Protein AF-A0A9E0J8B4-F1 (afdb_monomer_lite)

Secondary structure (DSSP, 8-state):
--HHHHHHHHHHHHHTT-TTSEEEEE----SSSEEEEEE-SSS--EEEEE--TTSSPPPPPTT--HHHHHHT-HHHHTT-------

Sequence (86 aa):
MSSDREAIKSAFLARHGWGEARRAPLSGDASTRAYERLYPAAGASLIFMDQPPNAETAPCHPDATPEDRAKAGYNALARLAAGRVD

Radius of gyration: 16.62 Å; chains: 1; bounding box: 39×25×46 Å

Structure (mmCIF, N/CA/C/O backbone):
data_AF-A0A9E0J8B4-F1
#
_entry.id   AF-A0A9E0J8B4-F1
#
loop_
_atom_site.group_PDB
_atom_site.id
_atom_site.type_symbol
_atom_site.label_atom_id
_atom_site.label_alt_id
_atom_site.label_comp_id
_atom_site.label_asym_id
_atom_site.label_entity_id
_atom_site.label_seq_id
_atom_site.pdbx_PDB_ins_code
_atom_site.Cartn_x
_atom_site.Cartn_y
_atom_site.Cartn_z
_atom_site.occupancy
_atom_site.B_iso_or_equiv
_atom_site.auth_seq_id
_atom_site.auth_comp_id
_atom_site.auth_asym_id
_atom_site.auth_atom_id
_atom_site.pdbx_PDB_model_num
ATOM 1 N N . MET A 1 1 ? -13.540 4.812 -3.829 1.00 60.06 1 MET A N 1
ATOM 2 C CA . MET A 1 1 ? -13.245 3.363 -3.833 1.00 60.06 1 MET A CA 1
ATOM 3 C C . MET A 1 1 ? -14.497 2.629 -4.277 1.00 60.06 1 MET A C 1
ATOM 5 O O . MET A 1 1 ? -15.571 3.014 -3.833 1.00 60.06 1 MET A O 1
ATOM 9 N N . SER A 1 2 ? -14.390 1.664 -5.199 1.00 74.56 2 SER A N 1
ATOM 10 C CA . SER A 1 2 ? -15.553 0.830 -5.548 1.00 74.56 2 SER A CA 1
ATOM 11 C C . SER A 1 2 ? -16.047 0.117 -4.288 1.00 74.56 2 SER A C 1
ATOM 13 O O . SER A 1 2 ? -15.219 -0.288 -3.466 1.00 74.56 2 SER A O 1
ATOM 15 N N . SER A 1 3 ? -17.363 -0.041 -4.136 1.00 78.62 3 SER A N 1
ATOM 16 C CA . SER A 1 3 ? -17.959 -0.748 -2.993 1.00 78.62 3 SER A CA 1
ATOM 17 C C . SER A 1 3 ? -17.365 -2.153 -2.794 1.00 78.62 3 SER A C 1
ATOM 19 O O . SER A 1 3 ? -17.113 -2.559 -1.660 1.00 78.62 3 SER A O 1
ATOM 21 N N . ASP A 1 4 ? -16.978 -2.821 -3.885 1.00 89.94 4 ASP A N 1
ATOM 22 C CA . ASP A 1 4 ? -16.310 -4.127 -3.854 1.00 89.94 4 ASP A CA 1
ATOM 23 C C . ASP A 1 4 ? -14.918 -4.069 -3.208 1.00 89.94 4 ASP A C 1
ATOM 25 O O . ASP A 1 4 ? -14.531 -4.966 -2.457 1.00 89.94 4 ASP A O 1
ATOM 29 N N . ARG A 1 5 ? -14.147 -2.996 -3.451 1.00 90.94 5 ARG A N 1
ATOM 30 C CA . ARG A 1 5 ? -12.802 -2.855 -2.870 1.00 90.94 5 ARG A CA 1
ATOM 31 C C . ARG A 1 5 ? -12.877 -2.600 -1.370 1.00 90.94 5 ARG A C 1
ATOM 33 O O . ARG A 1 5 ? -12.068 -3.153 -0.631 1.00 90.94 5 ARG A O 1
ATOM 40 N N . GLU A 1 6 ? -13.849 -1.812 -0.910 1.00 93.81 6 GLU A N 1
ATOM 41 C CA . GLU A 1 6 ? -14.079 -1.629 0.529 1.00 93.81 6 GLU A CA 1
ATOM 42 C C . GLU A 1 6 ? -14.434 -2.937 1.228 1.00 93.81 6 GLU A C 1
ATOM 44 O O . GLU A 1 6 ? -13.876 -3.221 2.288 1.00 93.81 6 GLU A O 1
ATOM 49 N N . ALA A 1 7 ? -15.306 -3.755 0.631 1.00 95.31 7 ALA A N 1
ATOM 50 C CA . ALA A 1 7 ? -15.676 -5.050 1.197 1.00 95.31 7 ALA A CA 1
ATOM 51 C C . ALA A 1 7 ? -14.452 -5.968 1.358 1.00 95.31 7 ALA A C 1
ATOM 53 O O . ALA A 1 7 ? -14.255 -6.555 2.424 1.00 95.31 7 ALA A O 1
ATOM 54 N N . ILE A 1 8 ? -13.582 -6.025 0.341 1.00 95.12 8 ILE A N 1
ATOM 55 C CA . ILE A 1 8 ? -12.329 -6.795 0.388 1.00 95.12 8 ILE A CA 1
ATOM 56 C C . ILE A 1 8 ? -11.409 -6.286 1.507 1.00 95.12 8 ILE A C 1
ATOM 58 O O . ILE A 1 8 ? -10.896 -7.090 2.288 1.00 95.12 8 ILE A O 1
ATOM 62 N N . LYS A 1 9 ? -11.220 -4.964 1.624 1.00 95.56 9 LYS A N 1
ATOM 63 C CA . LYS A 1 9 ? -10.401 -4.363 2.690 1.00 95.56 9 LYS A CA 1
ATOM 64 C C . LYS A 1 9 ? -10.945 -4.698 4.077 1.00 95.56 9 LYS A C 1
ATOM 66 O O . LYS A 1 9 ? -10.191 -5.151 4.935 1.00 95.56 9 LYS A O 1
ATOM 71 N N . SER A 1 10 ? -12.247 -4.525 4.292 1.00 96.19 10 SER A N 1
ATOM 72 C CA . SER A 1 10 ? -12.892 -4.812 5.577 1.00 96.19 10 SER A CA 1
ATOM 73 C C . SER A 1 10 ? -12.781 -6.291 5.956 1.00 96.19 10 SER A C 1
ATOM 75 O O . SER A 1 10 ? -12.418 -6.602 7.089 1.00 96.19 10 SER A O 1
ATOM 77 N N . ALA A 1 11 ? -13.002 -7.209 5.008 1.00 97.12 11 ALA A N 1
ATOM 78 C CA . ALA A 1 11 ? -12.849 -8.645 5.243 1.00 97.12 11 ALA A CA 1
ATOM 79 C C . ALA A 1 11 ? -11.397 -9.032 5.573 1.00 97.12 11 ALA A C 1
ATOM 81 O O . ALA A 1 11 ? -11.155 -9.846 6.467 1.00 97.12 11 ALA A O 1
ATOM 82 N N . PHE A 1 12 ? -10.421 -8.435 4.883 1.00 96.69 12 PHE A N 1
ATOM 83 C CA . PHE A 1 12 ? -9.006 -8.619 5.191 1.00 96.69 12 PHE A CA 1
ATOM 84 C C . PHE A 1 12 ? -8.684 -8.154 6.617 1.00 96.69 12 PHE A C 1
ATOM 86 O O . PHE A 1 12 ? -8.150 -8.933 7.404 1.00 96.69 12 PHE A O 1
ATOM 93 N N . LEU A 1 13 ? -9.059 -6.924 6.978 1.00 97.31 13 LEU A N 1
ATOM 94 C CA . LEU A 1 13 ? -8.786 -6.367 8.304 1.00 97.31 13 LEU A CA 1
ATOM 95 C C . LEU A 1 13 ? -9.444 -7.190 9.417 1.00 97.31 13 LEU A C 1
ATOM 97 O O . LEU A 1 13 ? -8.781 -7.508 10.403 1.00 97.31 13 LEU A O 1
ATOM 101 N N . ALA A 1 14 ? -10.700 -7.610 9.238 1.00 97.62 14 ALA A N 1
ATOM 102 C CA . ALA A 1 14 ? -11.401 -8.466 10.193 1.00 97.62 14 ALA A CA 1
ATOM 103 C C . ALA A 1 14 ? -10.671 -9.800 10.418 1.00 97.62 14 ALA A C 1
ATOM 105 O O . ALA A 1 14 ? -10.395 -10.166 11.560 1.00 97.62 14 ALA A O 1
ATOM 106 N N . ARG A 1 15 ? -10.268 -10.485 9.338 1.00 98.19 15 ARG A N 1
ATOM 107 C CA . ARG A 1 15 ? -9.506 -11.745 9.412 1.00 98.19 15 ARG A CA 1
ATOM 108 C C . ARG A 1 15 ? -8.176 -11.622 10.160 1.00 98.19 15 ARG A C 1
ATOM 110 O O . ARG A 1 15 ? -7.688 -12.621 10.677 1.00 98.19 15 ARG A O 1
ATOM 117 N N . HIS A 1 16 ? -7.586 -10.430 10.196 1.00 96.44 16 HIS A N 1
ATOM 118 C CA . HIS A 1 16 ? -6.298 -10.171 10.840 1.00 96.44 16 HIS A CA 1
ATOM 119 C C . HIS A 1 16 ? -6.422 -9.457 12.199 1.00 96.44 16 HIS A C 1
ATOM 121 O O . HIS A 1 16 ? -5.416 -8.999 12.731 1.00 96.44 16 HIS A O 1
ATOM 127 N N . GLY A 1 17 ? -7.628 -9.385 12.778 1.00 95.75 17 GLY A N 1
ATOM 128 C CA . GLY A 1 17 ? -7.854 -8.827 14.119 1.00 95.75 17 GLY A CA 1
ATOM 129 C C . GLY A 1 17 ? -7.993 -7.302 14.172 1.00 95.75 17 GLY A C 1
ATOM 130 O O . GLY A 1 17 ? -8.017 -6.727 15.255 1.00 95.75 17 GLY A O 1
ATOM 131 N N . TRP A 1 18 ? -8.123 -6.641 13.020 1.00 96.94 18 TRP A N 1
ATOM 132 C CA . TRP A 1 18 ? -8.224 -5.181 12.896 1.00 96.94 18 TRP A CA 1
ATOM 133 C C . TRP A 1 18 ? -9.607 -4.703 12.436 1.00 96.94 18 TRP A C 1
ATOM 135 O O . TRP A 1 18 ? -9.747 -3.551 12.035 1.00 96.94 18 TRP A O 1
ATOM 145 N N . GLY A 1 19 ? -10.627 -5.569 12.472 1.00 95.75 19 GLY A N 1
ATOM 146 C CA . GLY A 1 19 ? -11.978 -5.255 11.980 1.00 95.75 19 GLY A CA 1
ATOM 147 C C . GLY A 1 19 ? -12.632 -4.058 12.679 1.00 95.75 19 GLY A C 1
ATOM 148 O O . GLY A 1 19 ? -13.264 -3.241 12.020 1.00 95.75 19 GLY A O 1
ATOM 149 N N . GLU A 1 20 ? -12.386 -3.910 13.982 1.00 95.81 20 GLU A N 1
ATOM 150 C CA . GLU A 1 20 ? -12.926 -2.819 14.808 1.00 95.81 20 GLU A CA 1
ATOM 151 C C . GLU A 1 20 ? -12.008 -1.584 14.863 1.00 95.81 20 GLU A C 1
ATOM 153 O O . GLU A 1 20 ? -12.303 -0.605 15.550 1.00 95.81 20 GLU A O 1
ATOM 158 N N . ALA A 1 21 ? -10.856 -1.611 14.182 1.00 97.62 21 ALA A N 1
ATOM 159 C CA . ALA A 1 21 ? -9.948 -0.473 14.184 1.00 97.62 21 ALA A CA 1
ATOM 160 C C . ALA A 1 21 ? -10.580 0.697 13.419 1.00 97.62 21 ALA A C 1
ATOM 162 O O . ALA A 1 21 ? -11.006 0.556 12.271 1.00 97.62 21 ALA A O 1
ATOM 163 N N . ARG A 1 22 ? -10.579 1.893 14.018 1.00 97.38 22 ARG A N 1
ATOM 164 C CA . ARG A 1 22 ? -11.011 3.097 13.298 1.00 97.38 22 ARG A CA 1
ATOM 165 C C . ARG A 1 22 ? -10.026 3.368 12.161 1.00 97.38 22 ARG A C 1
ATOM 167 O O . ARG A 1 22 ? -8.820 3.437 12.393 1.00 97.38 22 ARG A O 1
ATOM 174 N N . ARG A 1 23 ? -10.544 3.556 10.947 1.00 97.12 23 ARG A N 1
ATOM 175 C CA . ARG A 1 23 ? -9.771 3.803 9.719 1.00 97.12 23 ARG A CA 1
ATOM 176 C C . ARG A 1 23 ? -9.849 5.279 9.338 1.00 97.12 23 ARG A C 1
ATOM 178 O O . ARG A 1 23 ? -10.930 5.862 9.373 1.00 97.12 23 ARG A O 1
ATOM 185 N N . ALA A 1 24 ? -8.722 5.887 8.982 1.00 96.12 24 ALA A N 1
ATOM 186 C CA . ALA A 1 24 ? -8.674 7.245 8.439 1.00 96.12 24 ALA A CA 1
ATOM 187 C C . ALA A 1 24 ? -7.797 7.278 7.177 1.00 96.12 24 ALA A C 1
ATOM 189 O O . ALA A 1 24 ? -6.634 6.885 7.271 1.00 96.12 24 ALA A O 1
ATOM 190 N N . PRO A 1 25 ? -8.298 7.746 6.020 1.00 93.94 25 PRO A N 1
ATOM 191 C CA . PRO A 1 25 ? -7.473 7.909 4.825 1.00 93.94 25 PRO A CA 1
ATOM 192 C C . PRO A 1 25 ? -6.277 8.833 5.092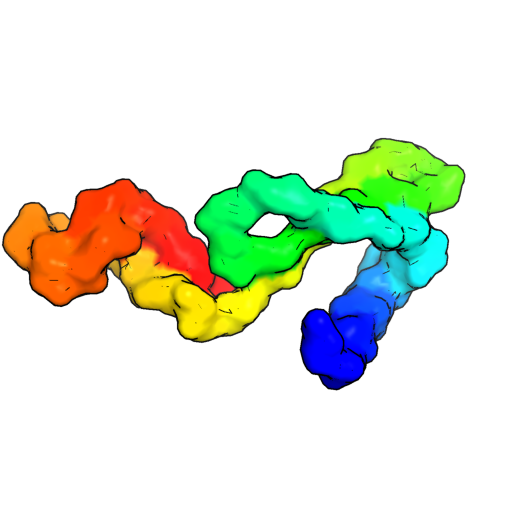 1.00 93.94 25 PRO A C 1
ATOM 194 O O . PRO A 1 25 ? -6.433 9.873 5.735 1.00 93.94 25 PRO A O 1
ATOM 197 N N . LEU A 1 26 ? -5.093 8.480 4.588 1.00 92.88 26 LEU A N 1
ATOM 198 C CA . LEU A 1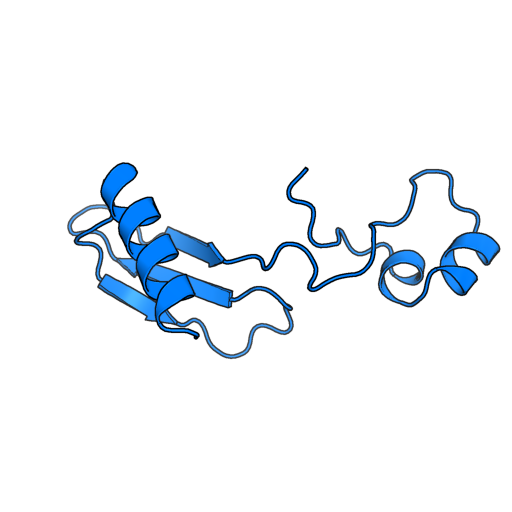 26 ? -3.984 9.426 4.469 1.00 92.88 26 LEU A CA 1
ATOM 199 C C . LEU A 1 26 ? -4.064 10.081 3.092 1.00 92.88 26 LEU A C 1
ATOM 201 O O . LEU A 1 26 ? -3.884 9.422 2.077 1.00 92.88 26 LEU A O 1
ATOM 205 N N . SER A 1 27 ? -4.358 11.377 3.067 1.00 85.38 27 SER A N 1
ATOM 206 C CA . SER A 1 27 ? -4.363 12.172 1.840 1.00 85.38 27 SER A CA 1
ATOM 207 C C . SER A 1 27 ? -2.963 12.668 1.481 1.00 85.38 27 SER A C 1
ATOM 209 O O . SER A 1 27 ? -2.172 12.975 2.374 1.00 85.38 27 SER A O 1
ATOM 211 N N . GLY A 1 28 ? -2.719 12.882 0.188 1.00 79.62 28 GLY A N 1
ATOM 212 C CA . GLY A 1 28 ? -1.529 13.587 -0.296 1.00 79.62 28 GLY A CA 1
ATOM 213 C C . GLY A 1 28 ? -0.291 12.709 -0.449 1.00 79.62 28 GLY A C 1
ATOM 214 O O . GLY A 1 28 ? 0.817 13.236 -0.518 1.00 79.62 28 GLY A O 1
ATOM 215 N N . ASP A 1 29 ? -0.450 11.390 -0.511 1.00 77.56 29 ASP A N 1
ATOM 216 C CA . ASP A 1 29 ? 0.627 10.532 -0.965 1.00 77.56 29 ASP A CA 1
ATOM 217 C C . ASP A 1 29 ? 0.710 10.590 -2.498 1.00 77.56 29 ASP A C 1
ATOM 219 O O . ASP A 1 29 ? -0.283 10.495 -3.209 1.00 77.56 29 ASP A O 1
ATOM 223 N N . ALA A 1 30 ? 1.911 10.777 -3.042 1.00 69.44 30 ALA A N 1
ATOM 224 C CA . ALA A 1 30 ? 2.131 10.752 -4.491 1.00 69.44 30 ALA A CA 1
ATOM 225 C C . ALA A 1 30 ? 2.143 9.314 -5.056 1.00 69.44 30 ALA A C 1
ATOM 227 O O . ALA A 1 30 ? 2.659 9.074 -6.147 1.00 69.44 30 ALA A O 1
ATOM 228 N N . SER A 1 31 ? 1.658 8.337 -4.283 1.00 79.38 31 SER A N 1
ATOM 229 C CA . SER A 1 31 ? 1.664 6.933 -4.668 1.00 79.38 31 SER A CA 1
ATOM 230 C C . SER A 1 31 ? 0.436 6.594 -5.502 1.00 79.38 31 SER A C 1
ATOM 232 O O . SER A 1 31 ? -0.605 7.236 -5.432 1.00 79.38 31 SER A O 1
ATOM 234 N N . THR A 1 32 ? 0.551 5.514 -6.266 1.00 81.88 32 THR A N 1
ATOM 235 C CA . THR A 1 32 ? -0.609 4.840 -6.863 1.00 81.88 32 THR A CA 1
ATOM 236 C C . THR A 1 32 ? -1.381 3.992 -5.842 1.00 81.88 32 THR A C 1
ATOM 238 O O . THR A 1 32 ? -2.472 3.496 -6.128 1.00 81.88 32 THR A O 1
ATOM 241 N N . ARG A 1 33 ? -0.793 3.791 -4.657 1.00 87.69 33 ARG A N 1
ATOM 242 C CA . ARG A 1 33 ? -1.369 3.073 -3.518 1.00 87.69 33 ARG A CA 1
ATOM 243 C C . ARG A 1 33 ? -2.320 3.991 -2.765 1.00 87.69 33 ARG A C 1
ATOM 245 O O . ARG A 1 33 ? -2.143 5.197 -2.764 1.00 87.69 33 ARG A O 1
ATOM 252 N N . ALA A 1 34 ? -3.295 3.409 -2.081 1.00 90.00 34 ALA A N 1
ATOM 253 C CA . ALA A 1 34 ? -4.067 4.132 -1.082 1.00 90.00 34 ALA A CA 1
ATOM 254 C C . ALA A 1 3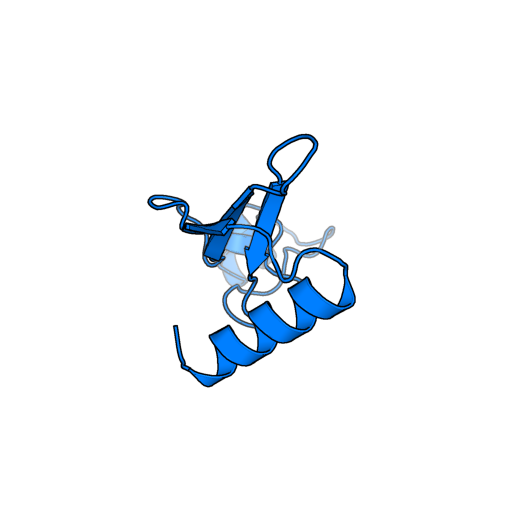4 ? -3.590 3.724 0.312 1.00 90.00 34 ALA A C 1
ATOM 256 O O . ALA A 1 34 ? -3.410 2.537 0.589 1.00 90.00 34 ALA A O 1
ATOM 257 N N . TYR A 1 35 ? -3.418 4.699 1.201 1.00 94.31 35 TYR A N 1
ATOM 258 C CA . TYR A 1 35 ? -3.055 4.434 2.588 1.00 94.31 35 TYR A CA 1
ATOM 259 C C . TYR A 1 35 ? -4.155 4.859 3.546 1.00 94.31 35 TYR A C 1
ATOM 261 O O . TYR A 1 35 ? -4.818 5.884 3.380 1.00 94.31 35 TYR A O 1
ATOM 269 N N . GLU A 1 36 ? -4.301 4.082 4.608 1.00 96.25 36 GLU A N 1
ATOM 270 C CA . GLU A 1 36 ? -5.184 4.380 5.721 1.00 96.25 36 GLU A CA 1
ATOM 271 C C . GLU A 1 36 ? -4.427 4.199 7.034 1.00 96.25 36 GLU A C 1
ATOM 273 O O . GLU A 1 36 ? -3.669 3.245 7.219 1.00 96.25 36 GLU A O 1
ATOM 278 N N . ARG A 1 37 ? -4.637 5.112 7.980 1.00 97.56 37 ARG A N 1
ATOM 279 C CA . ARG A 1 37 ? -4.179 4.933 9.350 1.00 97.56 37 ARG A CA 1
ATOM 280 C C . ARG A 1 37 ? -5.223 4.125 10.099 1.00 97.56 37 ARG A C 1
ATOM 282 O O . ARG A 1 37 ? -6.389 4.523 10.153 1.00 97.56 37 ARG A O 1
ATOM 289 N N . LEU A 1 38 ? -4.789 3.024 10.697 1.00 98.31 38 LEU A N 1
ATOM 290 C CA . LEU A 1 38 ? -5.600 2.245 11.621 1.00 98.31 38 LEU A CA 1
ATOM 291 C C . LEU A 1 38 ? -5.334 2.727 13.044 1.00 98.31 38 LEU A C 1
ATOM 293 O O . LEU A 1 38 ? -4.178 2.889 13.445 1.00 98.31 38 LEU A O 1
ATOM 297 N N . TYR A 1 39 ? -6.401 2.907 13.812 1.00 97.94 39 TYR A N 1
ATOM 298 C CA . TYR A 1 39 ? -6.356 3.186 15.242 1.00 97.94 39 TYR A CA 1
ATOM 299 C C . TYR A 1 39 ? -7.004 2.013 15.987 1.00 97.94 39 TYR A C 1
ATOM 301 O O . TYR A 1 39 ? -8.234 1.971 16.099 1.00 97.94 39 TYR A O 1
ATOM 309 N N . PRO A 1 40 ? -6.204 1.037 16.447 1.00 95.81 40 PRO A N 1
ATOM 310 C CA . PRO A 1 40 ? -6.693 -0.045 17.292 1.00 95.81 40 PRO A CA 1
ATOM 311 C C . PRO A 1 40 ? -7.207 0.466 18.644 1.00 95.81 40 PRO A C 1
ATOM 313 O O . PRO A 1 40 ? -6.848 1.559 19.079 1.00 95.81 40 PRO A O 1
ATOM 316 N N . ALA A 1 41 ? -7.995 -0.356 19.341 1.00 93.44 41 ALA A N 1
ATOM 317 C CA . ALA A 1 41 ? -8.476 -0.041 20.691 1.00 93.44 41 ALA A CA 1
ATOM 318 C C . ALA A 1 41 ? -7.341 0.051 21.729 1.00 93.44 41 ALA A C 1
ATOM 320 O O . ALA A 1 41 ? -7.451 0.782 22.710 1.00 93.44 41 ALA A O 1
ATOM 321 N N . ALA A 1 42 ? -6.247 -0.681 21.506 1.00 92.19 42 ALA A N 1
ATOM 322 C CA . ALA A 1 42 ? -5.053 -0.647 22.336 1.00 92.19 42 ALA A CA 1
ATOM 323 C C . ALA A 1 42 ? -3.794 -0.777 21.471 1.00 92.19 42 ALA A C 1
ATOM 325 O O . ALA A 1 42 ? -3.787 -1.489 20.467 1.00 92.19 42 ALA A O 1
ATOM 326 N N 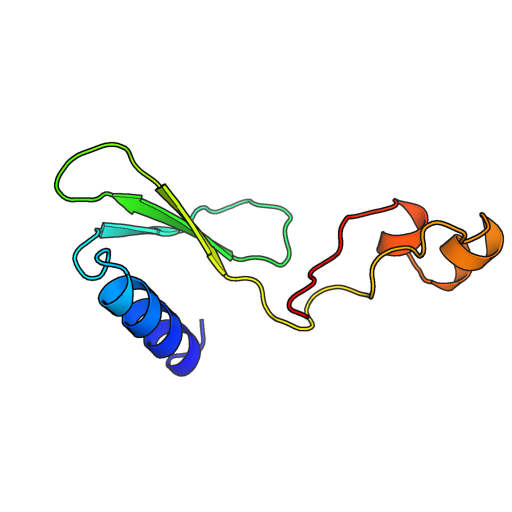. GLY A 1 43 ? -2.715 -0.119 21.894 1.00 93.00 43 GLY A N 1
ATOM 327 C CA . GLY A 1 43 ? -1.435 -0.128 21.189 1.00 93.00 43 GLY A CA 1
ATOM 328 C C . GLY A 1 43 ? -1.261 1.029 20.205 1.00 93.00 43 GLY A C 1
ATOM 329 O O . GLY A 1 43 ? -1.987 2.023 20.232 1.00 93.00 43 GLY A O 1
ATOM 330 N N . ALA A 1 44 ? -0.232 0.920 19.367 1.00 96.88 44 ALA A N 1
ATOM 331 C CA . ALA A 1 44 ? 0.144 1.961 18.418 1.00 96.88 44 ALA A CA 1
ATOM 332 C C . ALA A 1 44 ? -0.758 1.974 17.174 1.00 96.88 44 ALA A C 1
ATOM 334 O O . ALA A 1 44 ? -1.321 0.955 16.776 1.00 96.88 44 ALA A O 1
ATOM 335 N N . SER A 1 45 ? -0.843 3.134 16.515 1.00 97.31 45 SER A N 1
ATOM 336 C CA . SER A 1 45 ? -1.483 3.224 15.199 1.00 97.31 45 SER A CA 1
ATOM 337 C C . SER A 1 45 ? -0.675 2.473 14.142 1.00 97.31 45 SER A C 1
ATOM 339 O O . SER A 1 45 ? 0.557 2.514 14.175 1.00 97.31 45 SER A O 1
ATOM 341 N N . LEU A 1 46 ? -1.359 1.901 13.155 1.00 97.62 46 LEU A N 1
ATOM 342 C CA . LEU A 1 46 ? -0.747 1.190 12.032 1.00 97.62 46 LEU A CA 1
ATOM 343 C C . LEU A 1 46 ? -1.003 1.930 10.719 1.00 97.62 46 LEU A C 1
ATOM 345 O O . LEU A 1 46 ? -1.932 2.734 10.620 1.00 97.62 46 LEU A O 1
ATOM 349 N N . ILE A 1 47 ? -0.195 1.630 9.705 1.00 96.38 47 ILE A N 1
ATOM 350 C CA . ILE A 1 47 ? -0.466 2.018 8.320 1.00 96.38 47 ILE A CA 1
ATOM 351 C C . ILE A 1 47 ? -0.965 0.788 7.575 1.00 96.38 47 ILE A C 1
ATOM 353 O O . ILE A 1 47 ? -0.260 -0.214 7.471 1.00 96.38 47 ILE A O 1
ATOM 357 N N . PHE A 1 48 ? -2.183 0.881 7.060 1.00 96.31 48 PHE A N 1
ATOM 358 C CA . PHE A 1 48 ? -2.735 -0.061 6.109 1.00 96.31 48 PHE A CA 1
ATOM 359 C C . PHE A 1 48 ? -2.515 0.475 4.697 1.00 96.31 48 PHE A C 1
ATOM 361 O O . PHE A 1 48 ? -2.778 1.645 4.422 1.00 96.31 48 PHE A O 1
ATOM 368 N N . MET A 1 49 ? -2.002 -0.381 3.821 1.00 93.62 49 MET A N 1
ATOM 369 C CA . MET A 1 49 ? -1.695 -0.058 2.436 1.00 93.62 49 MET A CA 1
ATOM 370 C C . MET A 1 49 ? -2.558 -0.925 1.524 1.00 93.62 49 MET A C 1
ATOM 372 O O . MET A 1 49 ? -2.569 -2.149 1.636 1.00 93.62 49 MET A O 1
ATOM 376 N N . ASP A 1 50 ? -3.275 -0.267 0.623 1.00 91.69 50 ASP A N 1
ATOM 377 C CA . ASP A 1 50 ? -4.028 -0.873 -0.460 1.00 91.69 50 ASP A CA 1
ATOM 378 C C . ASP A 1 50 ? -3.284 -0.608 -1.779 1.00 91.69 50 ASP A C 1
ATOM 380 O O . ASP A 1 50 ? -3.323 0.502 -2.317 1.00 91.69 50 ASP A O 1
ATOM 384 N N . GLN A 1 51 ? -2.577 -1.624 -2.286 1.00 88.00 51 GLN A N 1
ATOM 385 C CA . GLN A 1 51 ? -1.903 -1.582 -3.584 1.00 88.00 51 GLN A CA 1
ATOM 386 C C . GLN A 1 51 ? -2.780 -2.229 -4.665 1.00 88.00 51 GLN A C 1
ATOM 388 O O . GLN A 1 51 ? -3.052 -3.435 -4.599 1.00 88.00 51 GLN A O 1
ATOM 393 N N . PRO A 1 52 ? -3.191 -1.479 -5.700 1.00 81.56 52 PRO A N 1
ATOM 394 C CA . PRO A 1 52 ? -3.839 -2.071 -6.859 1.00 81.56 52 PRO A CA 1
ATOM 395 C C . PRO A 1 52 ? -2.825 -2.918 -7.655 1.00 81.56 52 PRO A C 1
ATOM 397 O O . PRO A 1 52 ? -1.720 -2.442 -7.918 1.00 81.56 52 PRO A O 1
ATOM 400 N N . PRO A 1 53 ? -3.175 -4.147 -8.081 1.00 73.50 53 PRO A N 1
ATOM 401 C CA . PRO A 1 53 ? -2.215 -5.109 -8.636 1.00 73.50 53 PRO A CA 1
ATOM 402 C C . PRO A 1 53 ? -1.554 -4.682 -9.955 1.00 73.50 53 PRO A C 1
ATOM 404 O O . PRO A 1 53 ? -0.484 -5.181 -10.262 1.00 73.50 53 PRO A O 1
ATOM 407 N N . ASN A 1 54 ? -2.145 -3.742 -10.704 1.00 71.12 54 ASN A N 1
ATOM 408 C CA . ASN A 1 54 ? -1.658 -3.312 -12.023 1.00 71.12 54 ASN A CA 1
ATOM 409 C C . ASN A 1 54 ? -1.604 -1.777 -12.176 1.00 71.12 54 ASN A C 1
ATOM 411 O O . ASN A 1 54 ? -1.778 -1.262 -13.279 1.00 71.12 54 ASN A O 1
ATOM 415 N N . ALA A 1 55 ? -1.444 -1.024 -11.082 1.00 74.44 55 ALA A N 1
ATOM 416 C CA . ALA A 1 55 ? -1.391 0.443 -11.166 1.00 74.44 55 ALA A CA 1
ATOM 417 C C . ALA A 1 55 ? -0.022 0.994 -11.603 1.00 74.44 55 ALA A C 1
ATOM 419 O O . ALA A 1 55 ? 0.066 2.143 -12.031 1.00 74.44 55 ALA A O 1
ATOM 420 N N . GLU A 1 56 ? 1.040 0.195 -11.504 1.00 74.81 56 GLU A N 1
ATOM 421 C CA . GLU A 1 56 ? 2.402 0.587 -11.872 1.00 74.81 56 GLU A CA 1
ATOM 422 C C . GLU A 1 56 ? 2.965 -0.355 -12.938 1.00 74.81 56 GLU A C 1
ATOM 424 O O . GLU A 1 56 ? 2.582 -1.522 -13.019 1.00 74.81 56 GLU A O 1
ATOM 429 N N . THR A 1 57 ? 3.887 0.149 -13.764 1.00 76.56 57 THR A N 1
ATOM 430 C CA . THR A 1 57 ? 4.634 -0.700 -14.700 1.00 76.56 57 THR A CA 1
ATOM 431 C C . THR A 1 57 ? 5.558 -1.656 -13.949 1.00 76.56 57 THR A C 1
ATOM 433 O O . THR A 1 57 ? 5.894 -1.424 -12.787 1.00 76.56 57 THR A O 1
ATOM 436 N N . ALA A 1 58 ? 5.984 -2.727 -14.625 1.00 75.81 58 ALA A N 1
ATOM 437 C CA . ALA A 1 58 ? 6.902 -3.703 -14.054 1.00 75.81 58 ALA A CA 1
ATOM 438 C C . ALA A 1 58 ? 8.171 -3.029 -13.487 1.00 75.81 58 ALA A C 1
ATOM 440 O O . ALA A 1 58 ? 8.664 -2.050 -14.063 1.00 75.81 58 ALA A O 1
ATOM 441 N N . PRO A 1 59 ? 8.718 -3.542 -12.371 1.00 77.19 59 PRO A N 1
ATOM 442 C CA . PRO A 1 59 ? 9.947 -3.011 -11.803 1.00 77.19 59 PRO A CA 1
ATOM 443 C C . PRO A 1 59 ? 11.106 -3.137 -12.786 1.00 77.19 59 PRO A C 1
ATOM 445 O O . PRO A 1 59 ? 11.157 -4.038 -13.624 1.00 77.19 59 PRO A O 1
ATOM 448 N N . CYS A 1 60 ? 12.077 -2.240 -12.635 1.00 84.44 60 CYS A N 1
ATOM 449 C CA . CYS A 1 60 ? 13.325 -2.319 -13.377 1.00 84.44 60 CYS A CA 1
ATOM 450 C C . CYS A 1 60 ? 14.011 -3.669 -13.120 1.00 84.44 60 CYS A C 1
ATOM 452 O O . CYS A 1 60 ? 14.328 -3.986 -11.972 1.00 84.44 60 CYS A O 1
ATOM 454 N N . HIS A 1 61 ? 14.313 -4.423 -14.179 1.00 84.94 61 HIS A N 1
ATOM 455 C CA . HIS A 1 61 ? 15.162 -5.608 -14.062 1.00 84.94 61 HIS A CA 1
ATOM 456 C C . HIS A 1 61 ? 16.540 -5.204 -13.492 1.00 84.94 61 HIS A C 1
ATOM 458 O O . HIS A 1 61 ? 17.061 -4.155 -13.898 1.00 84.94 61 HIS A O 1
ATOM 464 N N . PRO A 1 62 ? 17.143 -5.975 -12.562 1.00 87.00 62 PRO A N 1
ATOM 465 C CA . PRO A 1 62 ? 18.420 -5.613 -11.934 1.00 87.00 62 PRO A CA 1
ATOM 466 C C . PRO A 1 62 ? 19.531 -5.364 -12.963 1.00 87.00 62 PRO A C 1
ATOM 468 O O . PRO A 1 62 ? 20.268 -4.380 -12.841 1.00 87.00 62 PRO A O 1
ATOM 471 N N . ASP A 1 63 ? 19.549 -6.183 -14.017 1.00 92.06 63 ASP A N 1
ATOM 472 C CA . ASP A 1 63 ? 20.550 -6.148 -15.090 1.00 92.06 63 ASP A CA 1
ATOM 473 C C . ASP A 1 63 ? 20.176 -5.229 -16.268 1.00 92.06 63 ASP A C 1
ATOM 475 O O . ASP A 1 63 ? 20.862 -5.223 -17.286 1.00 92.06 63 ASP A O 1
ATOM 479 N N . ALA A 1 64 ? 19.087 -4.452 -16.168 1.00 91.12 64 ALA A N 1
ATOM 480 C CA . ALA A 1 64 ? 18.669 -3.566 -17.254 1.00 91.12 64 ALA A CA 1
ATOM 481 C C . ALA A 1 64 ? 19.725 -2.482 -17.528 1.00 91.12 64 ALA A C 1
ATOM 483 O O . ALA A 1 64 ? 20.105 -1.712 -16.629 1.00 91.12 64 ALA A O 1
ATOM 484 N N . THR A 1 65 ? 20.147 -2.371 -18.790 1.00 94.75 65 THR A N 1
ATOM 485 C CA . THR A 1 65 ? 21.057 -1.310 -19.229 1.00 94.75 65 THR A CA 1
ATOM 486 C C . THR A 1 65 ? 20.367 0.061 -19.156 1.00 94.75 65 THR A C 1
ATOM 488 O O . THR A 1 65 ? 19.138 0.149 -19.066 1.00 94.75 65 THR A O 1
ATOM 491 N N . PRO A 1 66 ? 21.111 1.184 -19.178 1.00 93.81 66 PRO A N 1
ATOM 492 C CA . PRO A 1 66 ? 20.497 2.509 -19.272 1.00 93.81 66 PRO A CA 1
ATOM 493 C C . PRO A 1 66 ? 19.526 2.656 -20.454 1.00 93.81 66 PRO A C 1
ATOM 495 O O . PRO A 1 66 ? 18.487 3.294 -20.298 1.00 93.81 66 PRO A O 1
ATOM 498 N N . GLU A 1 67 ? 19.828 2.034 -21.597 1.00 95.00 67 GLU A N 1
ATOM 499 C CA . GL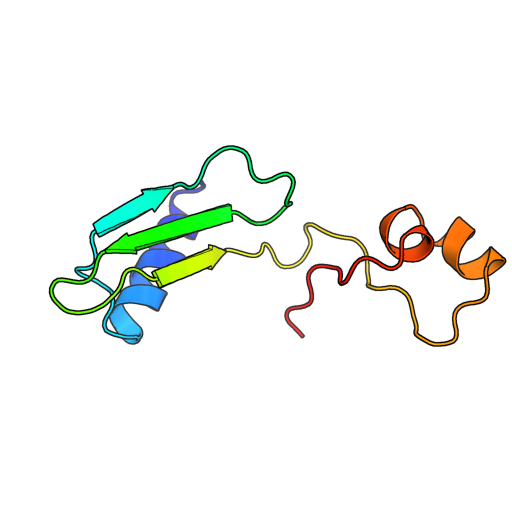U A 1 67 ? 18.967 2.071 -22.781 1.00 95.00 67 GLU A CA 1
ATOM 500 C C . GLU A 1 67 ? 17.676 1.263 -22.574 1.00 95.00 67 GLU A C 1
ATOM 502 O O . GLU A 1 67 ? 16.585 1.766 -22.852 1.00 95.00 67 GLU A O 1
ATOM 507 N N . ASP A 1 68 ? 17.774 0.055 -22.010 1.00 93.06 68 ASP A N 1
ATOM 508 C CA . ASP A 1 68 ? 16.603 -0.782 -21.704 1.00 93.06 68 ASP A CA 1
ATOM 509 C C . ASP A 1 68 ? 15.659 -0.082 -20.724 1.00 93.06 68 ASP A C 1
ATOM 511 O O . ASP A 1 68 ? 14.439 -0.094 -20.892 1.00 93.06 68 ASP A O 1
ATOM 515 N N . ARG A 1 69 ? 16.226 0.598 -19.720 1.00 92.56 69 ARG A N 1
ATOM 516 C CA . ARG A 1 69 ? 15.453 1.376 -18.745 1.00 92.56 69 ARG A CA 1
ATOM 517 C C . ARG A 1 69 ? 14.716 2.543 -19.386 1.00 92.56 69 ARG A C 1
ATOM 519 O O . ARG A 1 69 ? 13.565 2.782 -19.036 1.00 92.56 69 ARG A O 1
ATOM 526 N N . ALA A 1 70 ? 15.350 3.253 -20.319 1.00 91.12 70 ALA A N 1
ATOM 527 C CA . ALA A 1 70 ? 14.701 4.346 -21.038 1.00 91.12 70 ALA A CA 1
ATOM 528 C C . ALA A 1 70 ? 13.513 3.844 -21.875 1.00 91.12 70 ALA A C 1
ATOM 530 O O . ALA A 1 70 ? 12.447 4.460 -21.852 1.00 91.12 70 ALA A O 1
ATOM 531 N N . LYS A 1 71 ? 13.659 2.691 -22.544 1.00 90.75 71 LYS A N 1
ATOM 532 C CA . LYS A 1 71 ? 12.578 2.049 -23.314 1.00 90.75 71 LYS A CA 1
ATOM 533 C C . LYS A 1 71 ? 11.425 1.564 -22.428 1.00 90.75 71 LYS A C 1
ATOM 535 O O . LYS A 1 71 ? 10.273 1.632 -22.844 1.00 90.75 71 LYS A O 1
ATOM 540 N N . ALA A 1 72 ? 11.720 1.110 -21.211 1.00 85.81 72 ALA A N 1
ATOM 541 C CA . ALA A 1 72 ? 10.731 0.604 -20.255 1.00 85.81 72 ALA A CA 1
ATOM 542 C C . ALA A 1 72 ? 9.965 1.703 -19.479 1.00 85.81 72 ALA A C 1
ATOM 544 O O . ALA A 1 72 ? 9.060 1.397 -18.699 1.00 85.81 72 ALA A O 1
ATOM 545 N N . GLY A 1 73 ? 10.287 2.981 -19.703 1.00 87.06 73 GLY A N 1
ATOM 546 C CA . GLY A 1 73 ? 9.555 4.121 -19.151 1.00 87.06 73 GLY A CA 1
ATOM 547 C C . GLY A 1 73 ? 10.022 4.574 -17.764 1.00 87.06 73 GLY A C 1
ATOM 548 O O . GLY A 1 73 ? 11.024 4.106 -17.223 1.00 87.06 73 GLY A O 1
ATOM 549 N N . TYR A 1 74 ? 9.294 5.534 -17.185 1.00 84.94 74 TYR A N 1
ATOM 550 C CA . TYR A 1 74 ? 9.758 6.305 -16.024 1.00 84.94 74 TYR A CA 1
ATOM 551 C C . TYR A 1 74 ? 10.106 5.450 -14.797 1.00 84.94 74 TYR A C 1
ATOM 553 O O . TYR A 1 74 ? 11.171 5.645 -14.216 1.00 84.94 74 TYR A O 1
ATOM 561 N N . ASN A 1 75 ? 9.272 4.472 -14.427 1.00 83.25 75 ASN A N 1
ATOM 562 C CA . ASN A 1 75 ? 9.550 3.621 -13.264 1.00 83.25 75 ASN A CA 1
ATOM 563 C C . ASN A 1 75 ? 10.862 2.843 -13.424 1.00 83.25 75 ASN A C 1
ATOM 565 O O . ASN A 1 75 ? 11.634 2.737 -12.471 1.00 83.25 75 ASN A O 1
ATOM 569 N N . ALA A 1 76 ? 11.141 2.337 -14.630 1.00 86.25 76 ALA A N 1
ATOM 570 C CA . ALA A 1 76 ? 12.384 1.635 -14.915 1.00 86.25 76 ALA A CA 1
ATOM 571 C C . ALA A 1 76 ? 13.579 2.600 -14.924 1.00 86.25 76 ALA A C 1
ATOM 573 O O . ALA A 1 76 ? 14.612 2.318 -14.311 1.00 86.25 76 ALA A O 1
ATOM 574 N N . LEU A 1 77 ? 13.416 3.771 -15.548 1.00 86.81 77 LEU A N 1
ATOM 575 C CA . LEU A 1 77 ? 14.416 4.839 -15.591 1.00 86.81 77 LEU A CA 1
ATOM 576 C C . LEU A 1 77 ? 14.844 5.276 -14.178 1.00 86.81 77 LEU A C 1
ATOM 578 O O . LEU A 1 77 ? 16.036 5.268 -13.862 1.00 86.81 77 LEU A O 1
ATOM 582 N N . ALA A 1 78 ? 13.868 5.585 -13.323 1.00 86.94 78 ALA A N 1
ATOM 583 C CA . ALA A 1 78 ? 14.052 6.045 -11.949 1.00 86.94 78 ALA A CA 1
ATOM 584 C C . ALA A 1 78 ? 14.306 4.906 -10.940 1.00 86.94 78 ALA A C 1
ATOM 586 O O . ALA A 1 78 ? 14.514 5.180 -9.761 1.00 86.94 78 ALA A O 1
ATOM 587 N N . ARG A 1 79 ? 14.308 3.640 -11.389 1.00 82.62 79 ARG A N 1
ATOM 588 C CA . ARG A 1 79 ? 14.429 2.436 -10.545 1.00 82.62 79 ARG A CA 1
ATOM 589 C C . ARG A 1 79 ? 13.456 2.433 -9.359 1.00 82.62 79 ARG A C 1
ATOM 591 O O . ARG A 1 79 ? 13.819 2.076 -8.240 1.00 82.62 79 ARG A O 1
ATOM 598 N N . LEU A 1 80 ? 12.209 2.819 -9.615 1.00 80.50 80 LEU A N 1
ATOM 599 C CA . LEU A 1 80 ? 11.146 2.729 -8.620 1.00 80.50 80 LEU A CA 1
ATOM 600 C C . LEU A 1 80 ? 10.811 1.259 -8.348 1.00 80.50 80 LEU A C 1
ATOM 602 O O . LEU A 1 80 ? 10.874 0.418 -9.245 1.00 80.50 80 LEU A O 1
ATOM 606 N N . ALA A 1 81 ? 10.444 0.958 -7.101 1.00 71.75 81 ALA A N 1
ATOM 607 C CA . ALA A 1 81 ? 10.186 -0.407 -6.639 1.00 71.75 81 ALA A CA 1
ATOM 608 C C . ALA A 1 81 ? 9.003 -1.100 -7.350 1.00 71.75 81 ALA A C 1
ATOM 610 O O . ALA A 1 81 ? 8.874 -2.320 -7.244 1.00 71.75 81 ALA A O 1
ATOM 611 N N . ALA A 1 82 ? 8.189 -0.336 -8.092 1.00 74.56 82 ALA A N 1
ATOM 612 C CA . ALA A 1 82 ? 6.920 -0.746 -8.684 1.00 74.56 82 A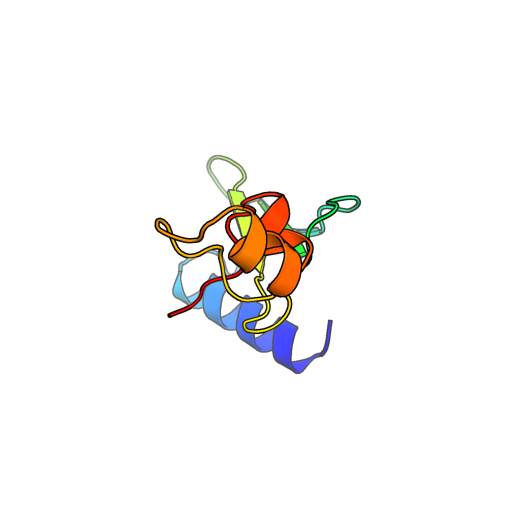LA A CA 1
ATOM 613 C C . ALA A 1 82 ? 5.915 -1.289 -7.652 1.00 74.56 82 ALA A C 1
ATOM 615 O O . ALA A 1 82 ? 6.208 -1.446 -6.463 1.00 74.56 82 ALA A O 1
ATOM 616 N N . GLY A 1 83 ? 4.693 -1.571 -8.098 1.00 68.44 83 GLY A N 1
ATOM 617 C CA . GLY A 1 83 ? 3.728 -2.372 -7.354 1.00 68.44 83 GLY A CA 1
ATOM 618 C C . GLY A 1 83 ? 3.838 -3.840 -7.755 1.00 68.44 83 GLY A C 1
ATOM 619 O O . GLY A 1 83 ? 3.325 -4.216 -8.800 1.00 68.44 83 GLY A O 1
ATOM 620 N N . ARG A 1 84 ? 4.497 -4.667 -6.937 1.00 63.31 84 ARG A N 1
ATOM 621 C CA . ARG A 1 84 ? 4.540 -6.129 -7.102 1.00 63.31 84 ARG A CA 1
ATOM 622 C C . ARG A 1 84 ? 3.611 -6.827 -6.106 1.00 63.31 84 ARG A C 1
ATOM 624 O O . ARG A 1 84 ? 3.571 -6.423 -4.944 1.00 63.31 84 ARG A O 1
ATOM 631 N N . VAL A 1 85 ? 2.817 -7.791 -6.580 1.00 59.25 85 VAL A N 1
ATOM 632 C CA . VAL A 1 85 ? 1.894 -8.630 -5.776 1.00 59.25 85 VAL A CA 1
ATOM 633 C C . VAL A 1 85 ? 2.004 -10.115 -6.180 1.00 59.25 85 VAL A C 1
ATOM 635 O O . VAL A 1 85 ? 1.102 -10.899 -5.899 1.00 59.25 85 VAL A O 1
ATOM 638 N N . ASP A 1 86 ? 3.075 -10.470 -6.892 1.00 60.56 86 ASP A N 1
ATOM 639 C CA . ASP A 1 86 ? 3.465 -11.833 -7.273 1.00 60.56 86 ASP A CA 1
ATOM 640 C C . ASP A 1 86 ? 3.850 -12.705 -6.068 1.00 60.56 86 ASP A C 1
ATOM 642 O O . ASP A 1 86 ? 4.408 -12.166 -5.081 1.00 60.56 86 ASP A O 1
#

pLDDT: mean 87.65, std 10.1, range [59.25, 98.31]

Foldseek 3Di:
DPPVVVVVVLVVCVVVVQNPWDWDWDPDDPDPKTWIWTHDPDDDIDIDIGDDAPSWFDFADPPQDCVNQVVSDDRNNVRPPTRHPD